Protein AF-A0A4C1Y6K8-F1 (afdb_monomer_lite)

Organism: Eumeta variegata (NCBI:txid151549)

InterPro domains:
  IPR005204 Hemocyanin, N-terminal [PF03722] (25-138)
  IPR013788 Hemocyanin/hexamerin [PTHR11511] (4-138)
  IPR036697 Hemocyanin, N-terminal domain superfamily [G3DSA:1.20.1370.10] (1-138)
  IPR036697 Hemocyanin, N-terminal domain superfamily [SSF48050] (37-138)

Secondary structure (DSSP, 8-state):
--HHHHHHGGGSSTTS-TTS-BTTTTEEE---GGG--GGGTTTHHHHHHHHHHT-SEEE--PPPSSPPP-TTGGGS-TTS---TTSHHHHHHHHHHHHHHHHSPTT-HHHHHHHHHHHHHHS-HHHHHHHHHHHHHH-

Structure (mmCIF, N/CA/C/O backbone):
data_AF-A0A4C1Y6K8-F1
#
_entry.id   AF-A0A4C1Y6K8-F1
#
loop_
_atom_site.group_PDB
_atom_site.id
_atom_site.type_symbol
_atom_site.label_atom_id
_atom_site.label_alt_id
_atom_site.label_comp_id
_atom_site.label_asym_id
_atom_site.label_entity_id
_atom_site.label_seq_id
_atom_site.pdbx_PDB_ins_code
_atom_site.Cartn_x
_atom_site.Cartn_y
_atom_site.Cartn_z
_atom_site.occupancy
_atom_site.B_iso_or_equiv
_atom_site.auth_seq_id
_atom_site.auth_comp_id
_atom_site.auth_asym_id
_atom_site.auth_atom_id
_atom_site.pdbx_PDB_model_num
ATOM 1 N N . MET A 1 1 ? 9.640 -0.642 -17.645 1.00 81.50 1 MET A N 1
ATOM 2 C CA . MET A 1 1 ? 8.204 -0.489 -17.315 1.00 81.50 1 MET A CA 1
ATOM 3 C C . MET A 1 1 ? 7.984 0.931 -16.812 1.00 81.50 1 MET A C 1
ATOM 5 O O . MET A 1 1 ? 8.881 1.439 -16.153 1.00 81.50 1 MET A O 1
ATOM 9 N N . ASN A 1 2 ? 6.887 1.602 -17.180 1.00 92.19 2 ASN A N 1
ATOM 10 C CA . ASN A 1 2 ? 6.600 2.956 -16.681 1.00 92.19 2 ASN A CA 1
ATOM 11 C C . ASN A 1 2 ? 5.806 2.891 -15.360 1.00 92.19 2 ASN A C 1
ATOM 13 O O . ASN A 1 2 ? 5.228 1.854 -15.043 1.00 92.19 2 ASN A O 1
ATOM 17 N N . VAL A 1 3 ? 5.740 4.003 -14.622 1.00 94.81 3 VAL A N 1
ATOM 18 C CA . VAL A 1 3 ? 5.074 4.056 -13.307 1.00 94.81 3 VAL A CA 1
ATOM 19 C C . VAL A 1 3 ? 3.586 3.703 -13.383 1.00 94.81 3 VAL A C 1
ATOM 21 O O . VAL A 1 3 ? 3.072 3.016 -12.506 1.00 94.81 3 VAL A O 1
ATOM 24 N N . LYS A 1 4 ? 2.887 4.107 -14.451 1.00 95.00 4 LYS A N 1
ATOM 25 C CA . LYS A 1 4 ? 1.458 3.800 -14.633 1.00 95.00 4 LYS A CA 1
ATOM 26 C C . LYS A 1 4 ? 1.205 2.299 -14.788 1.00 95.00 4 LYS A C 1
ATOM 28 O O . LYS A 1 4 ? 0.217 1.798 -14.266 1.00 95.00 4 LYS A O 1
ATOM 33 N N . GLU A 1 5 ? 2.092 1.577 -15.467 1.00 95.94 5 GLU A N 1
ATOM 34 C CA . GLU A 1 5 ? 2.029 0.114 -15.543 1.00 95.94 5 GLU A CA 1
ATOM 35 C C . GLU A 1 5 ? 2.377 -0.529 -14.194 1.00 95.94 5 GLU A C 1
ATOM 37 O O . GLU A 1 5 ? 1.676 -1.442 -13.761 1.00 95.94 5 GLU A O 1
ATOM 42 N N . SER A 1 6 ? 3.377 -0.004 -13.475 1.00 97.62 6 SER A N 1
ATOM 43 C CA . SER A 1 6 ? 3.716 -0.466 -12.120 1.00 97.62 6 SER A CA 1
ATOM 44 C C . SER A 1 6 ? 2.536 -0.334 -11.150 1.00 97.62 6 SER A C 1
ATOM 46 O O . SER A 1 6 ? 2.282 -1.233 -10.354 1.00 97.62 6 SER A O 1
ATOM 48 N N . LEU A 1 7 ? 1.766 0.752 -11.252 1.00 97.94 7 LEU A N 1
ATOM 49 C CA . LEU A 1 7 ? 0.556 0.974 -10.461 1.00 97.94 7 LEU A CA 1
ATOM 50 C C . LEU A 1 7 ? -0.507 -0.115 -10.705 1.00 97.94 7 LEU A C 1
ATOM 52 O O . LEU A 1 7 ? -1.147 -0.574 -9.758 1.00 97.94 7 LEU A O 1
ATOM 56 N N . LYS A 1 8 ? -0.676 -0.602 -11.940 1.00 97.69 8 LYS A N 1
ATOM 57 C CA . LYS A 1 8 ? -1.639 -1.683 -12.231 1.00 97.69 8 LYS A CA 1
ATOM 58 C C . LYS A 1 8 ? -1.260 -2.996 -11.547 1.00 97.69 8 LYS A C 1
ATOM 60 O O . LYS A 1 8 ? -2.138 -3.710 -11.069 1.00 97.69 8 LYS A O 1
ATOM 65 N N . LEU A 1 9 ? 0.037 -3.290 -11.438 1.00 98.19 9 LEU A N 1
ATOM 66 C CA . LEU A 1 9 ? 0.535 -4.497 -10.766 1.00 98.19 9 LEU A CA 1
ATOM 67 C C . LEU A 1 9 ? 0.204 -4.531 -9.268 1.00 98.19 9 LEU A C 1
ATOM 69 O O . LEU A 1 9 ? 0.256 -5.596 -8.650 1.00 98.19 9 LEU A O 1
ATOM 73 N N . LEU A 1 10 ? -0.168 -3.395 -8.666 1.00 98.38 10 LEU A N 1
ATOM 74 C CA . LEU A 1 10 ? -0.572 -3.365 -7.264 1.00 98.38 10 LEU A CA 1
ATOM 75 C C . LEU A 1 10 ? -1.919 -4.056 -6.994 1.00 98.38 10 LEU A C 1
ATOM 77 O O . LEU A 1 10 ? -2.159 -4.433 -5.850 1.00 98.38 10 LEU A O 1
ATOM 81 N N . PHE A 1 11 ? -2.739 -4.290 -8.024 1.00 98.31 11 PHE A N 1
ATOM 82 C CA . PHE A 1 11 ? -3.962 -5.098 -7.928 1.00 98.31 11 PHE A CA 1
ATOM 83 C C . PHE A 1 11 ? -3.712 -6.604 -8.064 1.00 98.31 11 PHE A C 1
ATOM 85 O O . PHE A 1 11 ? -4.563 -7.405 -7.677 1.00 98.31 11 PHE A O 1
ATOM 92 N N . ASP A 1 12 ? -2.564 -7.001 -8.621 1.00 98.31 12 ASP A N 1
ATOM 93 C CA . ASP A 1 12 ? -2.252 -8.406 -8.856 1.00 98.31 12 ASP A CA 1
ATOM 94 C C . ASP A 1 12 ? -2.015 -9.139 -7.534 1.00 98.31 12 ASP A C 1
ATOM 96 O O . ASP A 1 12 ? -1.216 -8.695 -6.700 1.00 98.31 12 ASP A O 1
ATOM 100 N N . ARG A 1 13 ? -2.722 -10.262 -7.367 1.00 97.56 13 ARG A N 1
ATOM 101 C CA . ARG A 1 13 ? -2.658 -11.177 -6.214 1.00 97.56 13 ARG A CA 1
ATOM 102 C C . ARG A 1 13 ? -2.592 -10.429 -4.873 1.00 97.56 13 ARG A C 1
ATOM 104 O O . ARG A 1 13 ? -1.527 -10.358 -4.256 1.00 97.56 13 ARG A O 1
ATOM 111 N N . PRO A 1 14 ? -3.717 -9.855 -4.409 1.00 97.00 14 PRO A N 1
ATOM 112 C CA . PRO A 1 14 ? -3.736 -8.913 -3.287 1.00 97.00 14 PRO A CA 1
ATOM 113 C C . PRO A 1 14 ? -3.107 -9.450 -1.997 1.00 97.00 14 PRO A C 1
ATOM 115 O O . PRO A 1 14 ? -2.430 -8.703 -1.296 1.00 97.00 14 PRO A O 1
ATOM 118 N N . SER A 1 15 ? -3.288 -10.743 -1.719 1.00 95.00 15 SER A N 1
ATOM 119 C CA . SER A 1 15 ? -2.770 -11.400 -0.513 1.00 95.00 15 SER A CA 1
ATOM 120 C C . SER A 1 15 ? -1.335 -11.919 -0.651 1.00 95.00 15 SER A C 1
ATOM 122 O O . SER A 1 15 ? -0.755 -12.344 0.344 1.00 95.00 15 SER A O 1
ATOM 124 N N . GLU A 1 16 ? -0.742 -11.904 -1.850 1.00 96.50 16 GLU A N 1
ATOM 125 C CA . GLU A 1 16 ? 0.677 -12.234 -2.000 1.00 96.50 16 GLU A CA 1
ATOM 126 C C . GLU A 1 16 ? 1.559 -11.035 -1.607 1.00 96.50 16 GLU A C 1
ATOM 128 O O . GLU A 1 16 ? 1.289 -9.902 -2.037 1.00 96.50 16 GLU A O 1
ATOM 133 N N . PRO A 1 17 ? 2.655 -11.259 -0.854 1.00 96.00 17 PRO A N 1
ATOM 134 C CA . PRO A 1 17 ? 3.571 -10.196 -0.466 1.00 96.00 17 PRO A CA 1
ATOM 135 C C . PRO A 1 17 ? 4.270 -9.594 -1.690 1.00 96.00 17 PRO A C 1
ATOM 137 O O . PRO A 1 17 ? 4.495 -10.255 -2.705 1.00 96.00 17 PRO A O 1
ATOM 140 N N . LEU A 1 18 ? 4.683 -8.331 -1.586 1.00 97.06 18 LEU A N 1
ATOM 141 C CA . LEU A 1 18 ? 5.422 -7.629 -2.649 1.00 97.06 18 LEU A CA 1
ATOM 142 C C . LEU A 1 18 ? 6.877 -8.103 -2.809 1.00 97.06 18 LEU A C 1
ATOM 144 O O . LEU A 1 18 ? 7.566 -7.665 -3.724 1.00 97.06 18 LE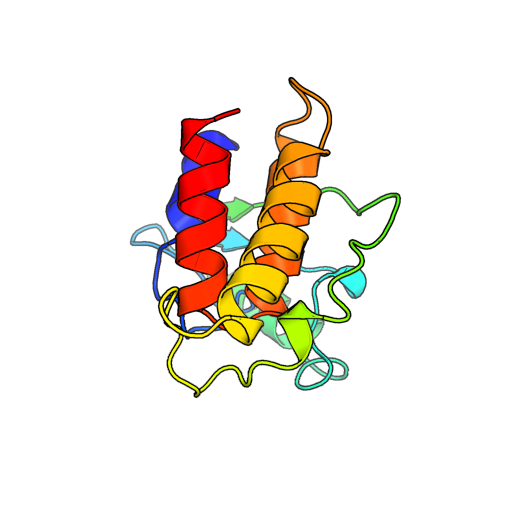U A O 1
ATOM 148 N N . ILE A 1 19 ? 7.324 -9.026 -1.953 1.00 96.56 19 ILE A N 1
ATOM 149 C CA . ILE A 1 19 ? 8.623 -9.703 -2.059 1.00 96.56 19 ILE A CA 1
ATOM 150 C C . ILE A 1 19 ? 8.686 -10.573 -3.320 1.00 96.56 19 ILE A C 1
ATOM 152 O O . ILE A 1 19 ? 9.772 -10.751 -3.866 1.00 96.56 19 ILE A O 1
ATOM 156 N N . THR A 1 20 ? 7.547 -11.097 -3.792 1.00 95.75 20 THR A N 1
ATOM 157 C CA . THR A 1 20 ? 7.466 -11.941 -4.992 1.00 95.75 20 THR A CA 1
ATOM 158 C C . THR A 1 20 ? 7.111 -11.131 -6.248 1.00 95.75 20 THR A C 1
ATOM 160 O O . THR A 1 20 ? 6.432 -10.099 -6.143 1.00 95.75 20 THR A O 1
ATOM 163 N N . PRO A 1 21 ? 7.500 -11.598 -7.453 1.00 96.94 21 PRO A N 1
ATOM 164 C CA . PRO A 1 21 ? 7.136 -10.943 -8.709 1.00 96.94 21 PRO A CA 1
ATOM 165 C C . PRO A 1 21 ? 5.616 -10.866 -8.924 1.00 96.94 21 PRO A C 1
ATOM 167 O O . PRO A 1 21 ? 4.865 -11.693 -8.406 1.00 96.94 21 PRO A O 1
ATOM 170 N N . LYS A 1 22 ? 5.168 -9.880 -9.705 1.00 97.12 22 LYS A N 1
ATOM 171 C CA . LYS A 1 22 ? 3.761 -9.599 -10.022 1.00 97.12 22 LYS A CA 1
ATOM 172 C C . LYS A 1 22 ? 3.510 -9.565 -11.526 1.00 97.12 22 LYS A C 1
ATOM 174 O O . LYS A 1 22 ? 4.388 -9.198 -12.313 1.00 97.12 22 LYS A O 1
ATOM 179 N N . GLY A 1 23 ? 2.283 -9.915 -11.897 1.00 95.38 23 GLY A N 1
ATOM 180 C CA . GLY A 1 23 ? 1.794 -9.976 -13.269 1.00 95.38 23 GLY A CA 1
ATOM 181 C C . GLY A 1 23 ? 2.496 -11.024 -14.135 1.00 95.38 23 GLY A C 1
ATOM 182 O O . GLY A 1 23 ? 3.461 -11.679 -13.734 1.00 95.38 23 GLY A O 1
ATOM 183 N N . ASP A 1 24 ? 2.029 -11.146 -15.375 1.00 93.00 24 ASP A N 1
ATOM 184 C CA . ASP A 1 24 ? 2.519 -12.161 -16.318 1.00 93.00 24 ASP A CA 1
ATOM 185 C C . ASP A 1 24 ? 3.982 -11.941 -16.727 1.00 93.00 24 ASP A C 1
ATOM 187 O O . ASP A 1 24 ? 4.703 -12.885 -17.042 1.00 93.00 24 ASP A O 1
ATOM 191 N N . GLN A 1 25 ? 4.450 -10.690 -16.670 1.00 93.06 25 GLN A N 1
ATOM 192 C CA . GLN A 1 25 ? 5.832 -10.320 -16.983 1.00 93.06 25 GLN A CA 1
ATOM 193 C C . GLN A 1 25 ? 6.799 -10.548 -15.815 1.00 93.06 25 GLN A C 1
ATOM 195 O O . GLN A 1 25 ? 7.946 -10.120 -15.903 1.00 93.06 25 GLN A O 1
ATOM 200 N N . ARG A 1 26 ? 6.361 -11.177 -14.712 1.00 94.44 26 ARG A N 1
ATOM 201 C CA . ARG A 1 26 ? 7.200 -11.434 -13.528 1.00 94.44 26 ARG A CA 1
ATOM 202 C C . ARG A 1 26 ? 7.960 -10.174 -13.090 1.00 94.44 26 ARG A C 1
ATOM 204 O O . ARG A 1 26 ? 9.178 -10.207 -12.903 1.00 94.44 26 ARG A O 1
ATOM 211 N N . ALA A 1 27 ? 7.245 -9.059 -12.971 1.00 97.19 27 ALA A N 1
ATOM 212 C CA . ALA A 1 27 ? 7.830 -7.782 -12.592 1.00 97.19 27 ALA A CA 1
ATOM 213 C C . ALA A 1 27 ? 8.006 -7.713 -11.069 1.00 97.19 27 ALA A C 1
ATOM 215 O O . ALA A 1 27 ? 7.061 -7.948 -10.320 1.00 97.19 27 ALA A O 1
ATOM 216 N N . LEU A 1 28 ? 9.210 -7.402 -10.599 1.00 97.69 28 LEU A N 1
ATOM 217 C CA . LEU A 1 28 ? 9.542 -7.348 -9.179 1.00 97.69 28 LEU A CA 1
ATOM 218 C C . LEU A 1 28 ? 9.675 -5.901 -8.704 1.00 97.69 28 LEU A C 1
ATOM 220 O O . LEU A 1 28 ? 10.435 -5.135 -9.287 1.00 97.69 28 LEU A O 1
ATOM 224 N N . PHE A 1 29 ? 9.017 -5.547 -7.602 1.00 98.00 29 PHE A N 1
ATOM 225 C CA . PHE A 1 29 ? 9.318 -4.313 -6.877 1.00 98.00 29 PHE A CA 1
ATOM 226 C C . PHE A 1 29 ? 10.593 -4.500 -6.053 1.00 98.00 29 PHE A C 1
ATOM 228 O O . PHE A 1 29 ? 10.662 -5.409 -5.226 1.00 98.00 29 PHE A O 1
ATOM 235 N N . HIS A 1 30 ? 11.600 -3.660 -6.288 1.00 96.81 30 HIS A N 1
ATOM 236 C CA . HIS A 1 30 ? 12.853 -3.712 -5.541 1.00 96.81 30 HIS A CA 1
ATOM 237 C C . HIS A 1 30 ? 12.656 -3.074 -4.166 1.00 96.81 30 HIS A C 1
ATOM 239 O O . HIS A 1 30 ? 12.572 -1.850 -4.049 1.00 96.81 30 HIS A O 1
ATOM 245 N N . LEU A 1 31 ? 12.524 -3.913 -3.140 1.00 96.56 31 LEU A N 1
ATOM 246 C CA . LEU A 1 31 ? 12.207 -3.475 -1.786 1.00 96.56 31 LEU A CA 1
ATOM 247 C C . LEU A 1 31 ? 13.481 -3.075 -1.038 1.00 96.56 31 LEU A C 1
ATOM 249 O O . LEU A 1 31 ? 14.477 -3.793 -1.053 1.00 96.56 31 LEU A O 1
ATOM 253 N N . THR A 1 32 ? 13.414 -1.948 -0.335 1.00 94.75 32 THR A N 1
ATOM 254 C CA . THR A 1 32 ? 14.371 -1.570 0.713 1.00 94.75 32 THR A CA 1
ATOM 255 C C . THR A 1 32 ? 13.773 -1.868 2.090 1.00 94.75 32 THR A C 1
ATOM 257 O O . THR A 1 32 ? 12.596 -2.219 2.197 1.00 94.75 32 THR A O 1
ATOM 260 N N . GLU A 1 33 ? 14.562 -1.705 3.156 1.00 93.81 33 GLU A N 1
ATOM 261 C CA . GLU A 1 33 ? 14.127 -1.979 4.536 1.00 93.81 33 GLU A CA 1
ATOM 262 C C . GLU A 1 33 ? 12.832 -1.243 4.913 1.00 93.81 33 GLU A C 1
ATOM 264 O O . GLU A 1 33 ? 11.982 -1.800 5.601 1.00 93.81 33 GLU A O 1
ATOM 269 N N . GLN A 1 34 ? 12.628 -0.028 4.390 1.00 94.88 34 GLN A N 1
ATOM 270 C CA . GLN A 1 34 ? 11.436 0.784 4.650 1.00 94.88 34 GLN A CA 1
ATOM 271 C C . GLN A 1 34 ? 10.132 0.136 4.148 1.00 94.88 34 GLN A C 1
ATOM 273 O O . GLN A 1 34 ? 9.057 0.439 4.663 1.00 94.88 34 GLN A O 1
ATOM 278 N N . PHE A 1 35 ? 10.208 -0.743 3.146 1.00 96.75 35 PHE A N 1
ATOM 279 C CA . PHE A 1 35 ? 9.045 -1.396 2.537 1.00 96.75 35 PHE A CA 1
ATOM 280 C C . PHE A 1 35 ? 8.803 -2.814 3.064 1.00 96.75 35 PHE A C 1
ATOM 282 O O . PHE A 1 35 ? 7.857 -3.473 2.625 1.00 96.75 35 PHE A O 1
ATOM 289 N N . LEU A 1 36 ? 9.637 -3.296 3.987 1.00 95.12 36 LEU A N 1
ATOM 290 C CA . LEU A 1 36 ? 9.442 -4.592 4.621 1.00 95.12 36 LEU A CA 1
ATOM 291 C C . LEU A 1 36 ? 8.439 -4.499 5.768 1.00 95.12 36 LEU A C 1
ATOM 293 O O . LEU A 1 36 ? 8.351 -3.505 6.487 1.00 95.12 36 LEU A O 1
ATOM 297 N N . THR A 1 37 ? 7.681 -5.574 5.945 1.00 93.19 37 THR A N 1
ATOM 298 C CA . THR A 1 37 ? 6.864 -5.774 7.143 1.00 93.19 37 THR A CA 1
ATOM 299 C C . THR A 1 37 ? 7.686 -6.470 8.217 1.00 93.19 37 THR A C 1
ATOM 301 O O . THR A 1 37 ? 8.677 -7.131 7.910 1.00 93.19 37 THR A O 1
ATOM 304 N N . GLU A 1 38 ? 7.223 -6.409 9.463 1.00 90.38 38 GLU A N 1
ATOM 305 C CA . GLU A 1 38 ? 7.885 -7.048 10.608 1.00 90.38 38 GLU A CA 1
ATOM 306 C C . GLU A 1 38 ? 8.157 -8.548 10.386 1.00 90.38 38 GLU A C 1
ATOM 308 O O . GLU A 1 38 ? 9.257 -9.020 10.654 1.00 90.38 38 GLU A O 1
ATOM 313 N N . GLU A 1 39 ? 7.207 -9.268 9.776 1.00 91.81 39 GLU A N 1
ATOM 314 C CA . GLU A 1 39 ? 7.343 -10.686 9.395 1.00 91.81 39 GLU A CA 1
ATOM 315 C C . GLU A 1 39 ? 8.596 -10.980 8.547 1.00 91.81 39 GLU A C 1
ATOM 317 O O . GLU A 1 39 ? 9.203 -12.040 8.677 1.00 91.81 39 GLU A O 1
ATOM 322 N N . TYR A 1 40 ? 9.007 -10.029 7.705 1.00 94.56 40 TYR A N 1
ATOM 323 C CA . TYR A 1 40 ? 10.121 -10.177 6.771 1.00 94.56 40 TYR A CA 1
ATOM 324 C C . TYR A 1 40 ? 11.325 -9.308 7.149 1.00 94.56 40 TYR A C 1
ATOM 326 O O . TYR A 1 40 ? 12.226 -9.140 6.332 1.00 94.56 40 TYR A O 1
ATOM 334 N N . ALA A 1 41 ? 11.383 -8.763 8.368 1.00 92.62 41 ALA A N 1
ATOM 335 C CA . ALA A 1 41 ? 12.449 -7.842 8.769 1.00 92.62 41 ALA A CA 1
ATOM 336 C C . ALA A 1 41 ? 13.859 -8.455 8.640 1.00 92.62 41 ALA A C 1
ATOM 338 O O . ALA A 1 41 ? 14.797 -7.769 8.248 1.00 92.62 41 ALA A O 1
ATOM 339 N N . ASN A 1 42 ? 14.003 -9.757 8.912 1.00 94.69 42 ASN A N 1
ATOM 340 C CA . ASN A 1 42 ? 15.310 -10.426 8.943 1.00 94.69 42 ASN A CA 1
ATOM 341 C C . ASN A 1 42 ? 15.762 -10.999 7.591 1.00 94.69 42 ASN A C 1
ATOM 343 O O . ASN A 1 42 ? 16.956 -11.163 7.369 1.00 94.69 42 ASN A O 1
ATOM 347 N N . ASN A 1 43 ? 14.828 -11.359 6.707 1.00 95.62 43 ASN A N 1
ATOM 348 C CA . ASN A 1 43 ? 15.123 -12.098 5.471 1.00 95.62 43 ASN A CA 1
ATOM 349 C C . ASN A 1 43 ? 14.454 -11.509 4.217 1.00 95.62 43 ASN A C 1
ATOM 351 O O . ASN A 1 43 ? 14.670 -12.008 3.115 1.00 95.62 43 ASN A O 1
ATOM 355 N N . GLY A 1 44 ? 13.654 -10.449 4.350 1.00 95.31 44 GLY A N 1
ATOM 356 C CA . GLY A 1 44 ? 12.854 -9.887 3.264 1.00 95.31 44 GLY A CA 1
ATOM 357 C C . GLY A 1 44 ? 13.688 -9.346 2.109 1.00 95.31 44 GLY A C 1
ATOM 358 O O . GLY A 1 44 ? 13.353 -9.602 0.953 1.00 95.31 44 GLY A O 1
ATOM 359 N N . ILE A 1 45 ? 14.803 -8.666 2.406 1.00 96.56 45 ILE A N 1
ATOM 360 C CA . ILE A 1 45 ? 15.739 -8.175 1.381 1.00 96.56 45 ILE A CA 1
ATOM 361 C C . ILE A 1 45 ? 16.398 -9.342 0.644 1.00 96.56 45 ILE A C 1
ATOM 363 O O . ILE A 1 45 ? 16.445 -9.347 -0.584 1.00 96.56 45 ILE A O 1
ATOM 367 N N . GLU A 1 46 ? 16.876 -10.356 1.371 1.00 96.44 46 GLU A N 1
ATOM 368 C CA . GLU A 1 46 ? 17.509 -11.534 0.769 1.00 96.44 46 GLU A CA 1
ATOM 369 C C . GLU A 1 46 ? 16.534 -12.277 -0.155 1.00 96.44 46 GLU A C 1
ATOM 371 O O . GLU A 1 46 ? 16.873 -12.593 -1.298 1.00 96.44 46 GLU A O 1
ATOM 376 N N . LEU A 1 47 ? 15.295 -12.490 0.302 1.00 96.00 47 LEU A N 1
ATOM 377 C CA . LEU A 1 47 ? 14.240 -13.111 -0.495 1.00 96.00 47 LEU A CA 1
ATOM 378 C C . LEU A 1 47 ? 13.898 -12.275 -1.733 1.00 96.00 47 LEU A C 1
ATOM 380 O O . LEU A 1 47 ? 13.825 -12.827 -2.831 1.00 96.00 47 LEU A O 1
ATOM 384 N N . ASN A 1 48 ? 13.727 -10.957 -1.589 1.00 97.12 48 ASN A N 1
ATOM 385 C CA . ASN A 1 48 ? 13.418 -10.068 -2.711 1.00 97.12 48 ASN A CA 1
ATOM 386 C C . ASN A 1 48 ? 14.546 -10.074 -3.755 1.00 97.12 48 ASN A C 1
ATOM 388 O O . ASN A 1 48 ? 14.271 -10.218 -4.945 1.00 97.12 48 ASN A O 1
ATOM 392 N N . ASN A 1 49 ? 15.810 -10.036 -3.323 1.00 95.44 49 ASN A N 1
ATOM 393 C CA . ASN A 1 49 ? 16.971 -10.143 -4.211 1.00 95.44 49 ASN A CA 1
ATOM 394 C C . ASN A 1 49 ? 17.014 -11.490 -4.942 1.00 95.44 49 ASN A C 1
ATOM 396 O O . ASN A 1 49 ? 17.268 -11.534 -6.146 1.00 95.44 49 ASN A O 1
ATOM 400 N N . ARG A 1 50 ? 16.710 -12.591 -4.243 1.00 94.81 50 ARG A N 1
ATOM 401 C CA . ARG A 1 50 ? 16.635 -13.922 -4.856 1.00 94.81 50 ARG A CA 1
ATOM 402 C C . ARG A 1 50 ? 15.575 -13.978 -5.956 1.00 94.81 50 ARG A C 1
ATOM 404 O O . ARG A 1 50 ? 15.872 -14.468 -7.039 1.00 94.81 50 ARG A O 1
ATOM 411 N N . PHE A 1 51 ? 14.376 -13.448 -5.710 1.00 93.19 51 PHE A N 1
ATOM 412 C CA . PHE A 1 51 ? 13.339 -13.351 -6.743 1.00 93.19 51 PHE A CA 1
ATOM 413 C C . PHE A 1 51 ? 13.705 -12.373 -7.867 1.00 93.19 51 PHE A C 1
ATOM 415 O O . PHE A 1 51 ? 13.242 -12.549 -8.993 1.00 93.19 51 PHE A O 1
ATOM 422 N N . GLY A 1 52 ? 14.536 -11.368 -7.582 1.00 89.62 52 GLY A N 1
ATOM 423 C CA . GLY A 1 52 ? 14.986 -10.362 -8.546 1.00 89.62 52 GLY A CA 1
ATOM 424 C C . GLY A 1 52 ? 15.937 -10.908 -9.595 1.00 89.62 52 GLY A C 1
ATOM 425 O O . GLY A 1 52 ? 15.835 -10.520 -10.755 1.00 89.62 52 GLY A O 1
ATOM 426 N N . ASN A 1 53 ? 16.789 -11.863 -9.221 1.00 89.75 53 ASN A N 1
ATOM 427 C CA . ASN A 1 53 ? 17.693 -12.535 -10.158 1.00 89.75 53 ASN A CA 1
ATOM 428 C C . ASN A 1 53 ? 16.940 -13.289 -11.270 1.00 89.75 53 ASN A C 1
ATOM 430 O O . ASN A 1 53 ? 17.448 -13.401 -12.382 1.00 89.75 53 ASN A O 1
ATOM 434 N N . ASP A 1 54 ? 15.718 -13.750 -10.980 1.00 88.94 54 ASP A N 1
ATOM 435 C CA . ASP A 1 54 ? 14.853 -14.476 -11.917 1.00 88.94 54 ASP A CA 1
ATOM 436 C C . ASP A 1 54 ? 13.687 -13.615 -12.453 1.00 88.94 54 ASP A C 1
ATOM 438 O O . ASP A 1 54 ? 12.761 -14.137 -13.092 1.00 88.94 54 ASP A O 1
ATOM 442 N N . ALA A 1 55 ? 13.659 -12.314 -12.145 1.00 91.12 55 ALA A N 1
ATOM 443 C CA . ALA A 1 55 ? 12.606 -11.402 -12.582 1.00 91.12 55 ALA A CA 1
ATOM 444 C C . ALA A 1 55 ? 12.898 -10.876 -13.992 1.00 91.12 55 ALA A C 1
ATOM 446 O O . ALA A 1 55 ? 14.029 -10.526 -14.320 1.00 91.12 55 ALA A O 1
ATOM 447 N N . SER A 1 56 ? 11.870 -10.772 -14.838 1.00 93.12 56 SER A N 1
ATOM 448 C CA . SER A 1 56 ? 12.056 -10.220 -16.190 1.00 93.12 56 SER A CA 1
ATOM 449 C C . SER A 1 56 ? 12.138 -8.692 -16.184 1.00 93.12 56 SER A C 1
ATOM 451 O O . SER A 1 56 ? 12.712 -8.097 -17.093 1.00 93.12 56 SER A O 1
ATOM 453 N N . VAL A 1 57 ? 11.562 -8.050 -15.164 1.00 94.69 57 VAL A N 1
ATOM 454 C CA . VAL A 1 57 ? 11.581 -6.597 -14.974 1.00 94.69 57 VAL A CA 1
ATOM 455 C C . VAL A 1 57 ? 11.752 -6.299 -13.490 1.00 94.69 57 VAL A C 1
ATOM 457 O O . VAL A 1 57 ? 11.049 -6.875 -12.665 1.00 94.69 57 VAL A O 1
ATOM 460 N N . VAL A 1 58 ? 12.632 -5.357 -13.154 1.00 96.12 58 VAL A N 1
ATOM 461 C CA . VAL A 1 58 ? 12.778 -4.827 -11.793 1.00 96.12 58 VAL A CA 1
ATOM 462 C C . VAL A 1 58 ? 12.278 -3.383 -11.767 1.00 96.12 58 VAL A C 1
ATOM 464 O O . VAL A 1 58 ? 12.658 -2.567 -12.608 1.00 96.12 58 VAL A O 1
ATOM 467 N N . ILE A 1 59 ? 11.391 -3.080 -10.824 1.00 97.50 59 ILE A N 1
ATOM 468 C CA . ILE A 1 59 ? 10.763 -1.778 -10.613 1.00 97.50 59 ILE A CA 1
ATOM 469 C C . ILE A 1 59 ? 11.456 -1.130 -9.409 1.00 97.50 59 ILE A C 1
ATOM 471 O O . ILE A 1 59 ? 11.241 -1.582 -8.280 1.00 97.50 59 ILE A O 1
ATOM 475 N N . PRO A 1 60 ? 12.298 -0.103 -9.617 1.00 96.19 60 PRO A N 1
ATOM 476 C CA . PRO A 1 60 ? 12.912 0.619 -8.513 1.00 96.19 60 PRO A CA 1
ATOM 477 C C . PRO A 1 60 ? 11.856 1.422 -7.749 1.00 96.19 60 PRO A C 1
ATOM 479 O O . PRO A 1 60 ? 10.896 1.922 -8.336 1.00 96.19 60 PRO A O 1
ATOM 482 N N . LEU A 1 61 ? 12.057 1.565 -6.441 1.00 97.00 61 LEU A N 1
ATOM 483 C CA . LEU A 1 61 ? 11.211 2.377 -5.573 1.00 97.00 61 LEU A CA 1
ATOM 484 C C . LEU A 1 61 ? 11.986 3.587 -5.071 1.00 97.00 61 LEU A C 1
ATOM 486 O O . LEU A 1 61 ? 13.137 3.477 -4.647 1.00 97.00 61 LEU A O 1
ATOM 490 N N . LYS A 1 62 ? 11.334 4.749 -5.089 1.00 96.56 62 LYS A N 1
ATOM 491 C CA . LYS A 1 62 ? 11.863 5.950 -4.447 1.00 96.56 62 LYS A CA 1
ATOM 492 C C . LYS A 1 62 ? 11.716 5.805 -2.934 1.00 96.56 62 LYS A C 1
ATOM 494 O O . LYS A 1 62 ? 10.648 5.427 -2.459 1.00 96.56 62 LYS A O 1
ATOM 499 N N . ASN A 1 63 ? 12.762 6.111 -2.174 1.00 95.44 63 ASN A N 1
ATOM 500 C CA . ASN A 1 63 ? 12.676 6.085 -0.716 1.00 95.44 63 ASN A CA 1
ATOM 501 C C . ASN A 1 63 ? 11.700 7.164 -0.224 1.00 95.44 63 ASN A C 1
ATOM 503 O O . ASN A 1 63 ? 11.753 8.303 -0.694 1.00 95.44 63 ASN A O 1
ATOM 507 N N . LEU A 1 64 ? 10.830 6.825 0.725 1.00 94.19 64 LEU A N 1
ATOM 508 C CA . LEU A 1 64 ? 9.856 7.769 1.265 1.00 94.19 64 LEU A CA 1
ATOM 509 C C . LEU A 1 64 ? 10.569 8.761 2.185 1.00 94.19 64 LEU A C 1
ATOM 511 O O . LEU A 1 64 ? 11.190 8.362 3.173 1.00 94.19 64 LEU A O 1
ATOM 515 N N . SER A 1 65 ? 10.449 10.056 1.881 1.00 91.00 65 SER A N 1
ATOM 516 C CA . SER A 1 65 ? 10.956 11.133 2.744 1.00 91.00 65 SER A CA 1
ATOM 517 C C . SER A 1 65 ? 10.258 11.161 4.103 1.00 91.00 65 SER A C 1
ATOM 519 O O . SER A 1 65 ? 10.879 11.498 5.107 1.00 91.00 65 SER A O 1
ATOM 521 N N . GLN A 1 66 ? 8.982 10.778 4.134 1.00 90.06 66 GLN A N 1
ATOM 522 C CA . GLN A 1 66 ? 8.191 10.608 5.344 1.00 90.06 66 GLN A CA 1
ATOM 523 C C . GLN A 1 66 ? 7.398 9.309 5.226 1.00 90.06 66 GLN A C 1
ATOM 525 O O . GLN A 1 66 ? 6.718 9.081 4.227 1.00 90.06 66 GLN A O 1
ATOM 530 N N . VAL A 1 67 ? 7.497 8.457 6.245 1.00 93.50 67 VAL A N 1
ATOM 531 C CA . VAL A 1 67 ? 6.726 7.214 6.306 1.00 93.50 67 VAL A CA 1
ATOM 532 C C . VAL A 1 67 ? 5.251 7.557 6.554 1.00 93.50 67 VAL A C 1
ATOM 534 O O . VAL A 1 67 ? 4.973 8.289 7.506 1.00 93.50 67 VAL A O 1
ATOM 537 N N . PRO A 1 68 ? 4.313 7.053 5.731 1.00 94.69 68 PRO A N 1
ATOM 538 C CA . PRO A 1 68 ? 2.890 7.269 5.938 1.00 94.69 68 PRO A CA 1
ATOM 539 C C . PRO A 1 68 ? 2.417 6.773 7.302 1.00 94.69 68 PRO A C 1
ATOM 541 O O . PRO A 1 68 ? 2.673 5.623 7.673 1.00 94.69 68 PRO A O 1
ATOM 544 N N . ASP A 1 69 ? 1.688 7.625 8.020 1.00 94.06 69 ASP A N 1
ATOM 545 C CA . ASP A 1 69 ? 0.999 7.221 9.240 1.00 94.06 69 ASP A CA 1
ATOM 546 C C . ASP A 1 69 ? -0.271 6.445 8.873 1.00 94.06 69 ASP A C 1
ATOM 548 O O . ASP A 1 69 ? -1.147 6.947 8.173 1.00 94.06 69 ASP A O 1
ATOM 552 N N . LEU A 1 70 ? -0.320 5.188 9.306 1.00 96.88 70 LEU A N 1
ATOM 553 C CA . LEU A 1 70 ? -1.404 4.239 9.050 1.00 96.88 70 LEU A CA 1
ATOM 554 C C . LEU A 1 70 ? -1.864 3.597 10.368 1.00 96.88 70 LEU A C 1
ATOM 556 O O . LEU A 1 70 ? -2.230 2.421 10.410 1.00 96.88 70 LEU A O 1
ATOM 560 N N . THR A 1 71 ? -1.743 4.328 11.477 1.00 96.50 71 THR A N 1
ATOM 561 C CA . THR A 1 71 ? -1.970 3.809 12.832 1.00 96.50 71 THR A CA 1
ATOM 562 C C . THR A 1 71 ? -3.380 3.247 13.012 1.00 96.50 71 THR A C 1
ATOM 564 O O . THR A 1 71 ? -3.562 2.243 13.705 1.00 96.50 71 THR A O 1
ATOM 567 N N . ILE A 1 72 ? -4.389 3.861 12.391 1.00 97.62 72 ILE A N 1
ATOM 568 C CA . ILE A 1 72 ? -5.784 3.442 12.527 1.00 97.62 72 ILE A CA 1
ATOM 569 C C . ILE A 1 72 ? -6.069 2.237 11.622 1.00 97.62 72 ILE A C 1
ATOM 571 O O . ILE A 1 72 ? -6.665 1.258 12.072 1.00 97.62 72 ILE A O 1
ATOM 575 N N . SER A 1 73 ? -5.640 2.297 10.365 1.00 98.12 73 SER A N 1
ATOM 576 C CA . SER A 1 73 ? -5.892 1.293 9.325 1.00 98.12 73 SER A CA 1
ATOM 577 C C . SER A 1 73 ? -5.097 -0.003 9.495 1.00 98.12 73 SER A C 1
ATOM 579 O O . SER A 1 73 ? -5.608 -1.069 9.153 1.00 98.12 73 SER A O 1
ATOM 581 N N . ARG A 1 74 ? -3.907 0.043 10.109 1.00 97.25 74 ARG A N 1
ATOM 582 C CA . ARG A 1 74 ? -3.111 -1.151 10.467 1.00 97.25 74 ARG A CA 1
ATOM 583 C C . ARG A 1 74 ? -3.765 -2.046 11.519 1.00 97.25 74 ARG A C 1
ATOM 585 O O . ARG A 1 74 ? -3.339 -3.182 11.694 1.00 97.25 74 ARG A O 1
ATOM 592 N N . GLN A 1 75 ? -4.780 -1.553 12.228 1.00 97.81 75 GLN A N 1
ATOM 593 C CA . GLN A 1 75 ? -5.487 -2.344 13.238 1.00 97.81 75 GLN A CA 1
ATOM 594 C C . GLN A 1 75 ? -6.398 -3.413 12.623 1.00 97.81 75 GLN A C 1
ATOM 596 O O . GLN A 1 75 ? -6.799 -4.328 13.337 1.00 97.81 75 GLN A O 1
ATOM 601 N N . LEU A 1 76 ? -6.741 -3.307 11.332 1.00 98.44 76 LEU A N 1
ATOM 602 C CA . LEU A 1 76 ? -7.496 -4.343 10.631 1.00 98.44 76 LEU A CA 1
ATOM 603 C C . LEU A 1 76 ? -6.546 -5.482 10.218 1.00 98.44 76 LEU A C 1
ATOM 605 O O . LEU A 1 76 ? -5.649 -5.238 9.404 1.00 98.44 76 LEU A O 1
ATOM 609 N N . PRO A 1 77 ? -6.732 -6.718 10.722 1.00 97.81 77 PRO A N 1
ATOM 610 C CA . PRO A 1 77 ? -5.888 -7.847 10.343 1.00 97.81 77 PRO A CA 1
ATOM 611 C C . PRO A 1 77 ? -5.895 -8.102 8.832 1.00 97.81 77 PRO A C 1
ATOM 613 O O . PRO A 1 77 ? -6.888 -7.851 8.143 1.00 97.81 77 PRO A O 1
ATOM 616 N N . LYS A 1 78 ? -4.787 -8.628 8.299 1.00 96.56 78 LYS A N 1
ATOM 617 C CA . LYS A 1 78 ? -4.641 -8.897 6.857 1.00 96.56 78 LYS A CA 1
ATOM 618 C C . LYS A 1 78 ? -5.575 -9.993 6.335 1.00 96.56 78 LYS A C 1
ATOM 620 O O . LYS A 1 78 ? -5.851 -10.027 5.142 1.00 96.56 78 LYS A O 1
ATOM 625 N N . ASP A 1 79 ? -6.036 -10.868 7.216 1.00 97.06 79 ASP A N 1
ATOM 626 C CA . ASP A 1 79 ? -6.927 -11.998 6.953 1.00 97.06 79 ASP A CA 1
ATOM 627 C C . ASP A 1 79 ? -8.400 -11.711 7.298 1.00 97.06 79 ASP A C 1
ATOM 629 O O . ASP A 1 79 ? -9.257 -12.561 7.065 1.00 97.06 79 ASP A O 1
ATOM 633 N N . ALA A 1 80 ? -8.712 -10.521 7.821 1.00 98.38 80 ALA A N 1
ATOM 634 C CA . ALA A 1 80 ? -10.078 -10.106 8.127 1.00 98.38 80 ALA A CA 1
ATOM 635 C C . ALA A 1 80 ? -10.832 -9.584 6.890 1.00 98.38 80 ALA A C 1
ATOM 637 O O . ALA A 1 80 ? -10.236 -9.077 5.937 1.00 98.38 80 ALA A O 1
ATOM 638 N N . ASP A 1 81 ? -12.163 -9.626 6.944 1.00 98.50 81 ASP A N 1
ATOM 639 C CA . ASP A 1 81 ? -13.017 -8.976 5.949 1.00 98.50 81 ASP A CA 1
ATOM 640 C C . ASP A 1 81 ? -13.133 -7.464 6.192 1.00 98.50 81 ASP A C 1
ATOM 642 O O . ASP A 1 81 ? -13.237 -6.984 7.324 1.00 98.50 81 ASP A O 1
ATOM 646 N N . PHE A 1 82 ? -13.179 -6.704 5.102 1.00 98.69 82 PHE A N 1
ATOM 647 C CA . PHE A 1 82 ? -13.402 -5.265 5.077 1.00 98.69 82 PHE A CA 1
ATOM 648 C C . PHE A 1 82 ? -14.808 -4.945 4.553 1.00 98.69 82 PHE A C 1
ATOM 650 O O . PHE A 1 82 ? -15.318 -5.563 3.622 1.00 98.69 82 PHE A O 1
ATOM 657 N N . SER A 1 83 ? -15.446 -3.929 5.137 1.00 98.56 83 SER A N 1
ATOM 658 C CA . SER A 1 83 ? -16.788 -3.492 4.740 1.00 98.56 83 SER A CA 1
ATOM 659 C C . SER A 1 83 ? -17.065 -2.066 5.184 1.00 98.56 83 SER A C 1
ATOM 661 O O . SER A 1 83 ? -16.965 -1.762 6.370 1.00 98.56 83 SER A O 1
ATOM 663 N N . LEU A 1 84 ? -17.489 -1.212 4.252 1.00 98.25 84 LEU A N 1
ATOM 664 C CA . LEU A 1 84 ? -17.840 0.189 4.512 1.00 98.25 84 LEU A CA 1
ATOM 665 C C . LEU A 1 84 ? -19.115 0.367 5.342 1.00 98.25 84 LEU A C 1
ATOM 667 O O . LEU A 1 84 ? -19.408 1.484 5.753 1.00 98.25 84 LEU A O 1
ATOM 671 N N . PHE A 1 85 ? -19.883 -0.693 5.594 1.00 98.44 85 PHE A N 1
ATOM 672 C CA . PHE A 1 85 ? -21.045 -0.613 6.483 1.0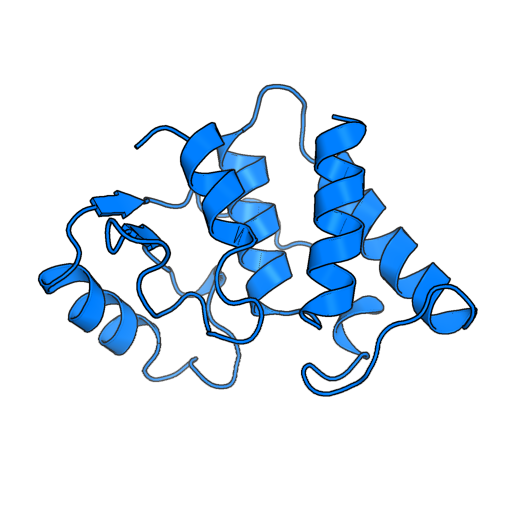0 98.44 85 PHE A CA 1
ATOM 673 C C . PHE A 1 85 ? -20.652 -0.542 7.963 1.00 98.44 85 PHE A C 1
ATOM 675 O O . PHE A 1 85 ? -21.480 -0.196 8.803 1.00 98.44 85 PHE A O 1
ATOM 682 N N . LEU A 1 86 ? -19.397 -0.856 8.291 1.00 98.44 86 LEU A N 1
ATOM 683 C CA . LEU A 1 86 ? -18.869 -0.772 9.645 1.00 98.44 86 LEU A CA 1
ATOM 684 C C . LEU A 1 86 ? -18.220 0.608 9.853 1.00 98.44 86 LEU A C 1
ATOM 686 O O . LEU A 1 86 ? -17.253 0.917 9.155 1.00 98.44 86 LEU A O 1
ATOM 690 N N . PRO A 1 87 ? -18.674 1.427 10.824 1.00 98.38 87 PRO A N 1
ATOM 691 C CA . PRO A 1 87 ? -18.127 2.773 11.040 1.00 98.38 87 PRO A CA 1
ATOM 692 C C . PRO A 1 87 ? -16.607 2.783 11.243 1.00 98.38 87 PRO A C 1
ATOM 694 O O . PRO A 1 87 ? -15.895 3.590 10.652 1.00 98.38 87 PRO A O 1
ATOM 697 N N . ARG A 1 88 ? -16.083 1.799 11.984 1.00 98.31 88 ARG A N 1
ATOM 698 C CA . ARG A 1 88 ? -14.641 1.642 12.205 1.00 98.31 88 ARG A CA 1
ATOM 699 C C . ARG A 1 88 ? -13.865 1.457 10.895 1.00 98.31 88 ARG A C 1
ATOM 701 O O . ARG A 1 88 ? -12.787 2.015 10.730 1.00 98.31 88 ARG A O 1
ATOM 708 N N . HIS A 1 89 ? -14.417 0.704 9.946 1.00 98.75 89 HIS A N 1
ATOM 709 C CA . HIS A 1 89 ? -13.800 0.489 8.637 1.00 98.75 89 HIS A CA 1
ATOM 710 C C . HIS A 1 89 ? -13.856 1.748 7.762 1.00 98.75 89 HIS A C 1
ATOM 712 O O . HIS A 1 89 ? -12.936 1.987 6.984 1.00 98.75 89 HIS A O 1
ATOM 718 N N . GLN A 1 90 ? -14.892 2.581 7.907 1.00 98.62 90 GLN A N 1
ATOM 719 C CA . GLN A 1 90 ? -14.966 3.877 7.224 1.00 98.62 90 GLN A CA 1
ATOM 720 C C . GLN A 1 90 ? -13.873 4.836 7.710 1.00 98.62 90 GLN A C 1
ATOM 722 O O . GLN A 1 90 ? -13.246 5.508 6.892 1.00 98.62 90 GLN A O 1
ATOM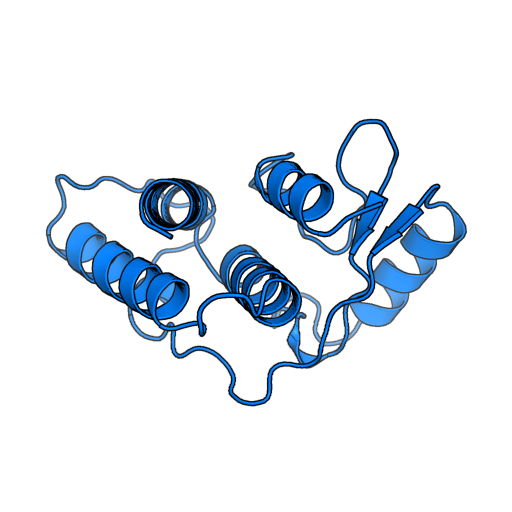 727 N N . GLU A 1 91 ? -13.605 4.873 9.018 1.00 98.50 91 GLU A N 1
ATOM 728 C CA . GLU A 1 91 ? -12.503 5.659 9.591 1.00 98.50 91 GLU A CA 1
ATOM 729 C C . GLU A 1 91 ? -11.149 5.195 9.043 1.00 98.50 91 GLU A C 1
ATOM 731 O O . GLU A 1 91 ? -10.349 6.013 8.590 1.00 98.50 91 GLU A O 1
ATOM 736 N N . MET A 1 92 ? -10.918 3.877 9.022 1.00 98.75 92 MET A N 1
ATOM 737 C CA . MET A 1 92 ? -9.706 3.281 8.452 1.00 98.75 92 MET A CA 1
ATOM 738 C C . MET A 1 92 ? -9.546 3.637 6.970 1.00 98.75 92 MET A C 1
ATOM 740 O O . MET A 1 92 ? -8.469 4.045 6.549 1.00 98.75 92 MET A O 1
ATOM 744 N N . ALA A 1 93 ? -10.615 3.525 6.177 1.00 98.75 93 ALA A N 1
ATOM 745 C CA . ALA A 1 93 ? -10.582 3.886 4.763 1.00 98.75 93 ALA A CA 1
ATOM 746 C C . ALA A 1 93 ? -10.308 5.381 4.556 1.00 98.75 93 ALA A C 1
ATOM 748 O O . ALA A 1 93 ? -9.534 5.749 3.676 1.00 98.75 93 ALA A O 1
ATOM 749 N N . SER A 1 94 ? -10.893 6.237 5.395 1.00 98.56 94 SER A N 1
ATOM 750 C CA . SER A 1 94 ? -10.681 7.686 5.342 1.00 98.56 94 SER A CA 1
ATOM 751 C C . SER A 1 94 ? -9.219 8.056 5.610 1.00 98.56 94 SER A C 1
ATOM 753 O O . SER A 1 94 ? -8.665 8.874 4.881 1.00 98.56 94 SER A O 1
ATOM 755 N N . GLU A 1 95 ? -8.571 7.429 6.600 1.00 98.62 95 GLU A N 1
ATOM 756 C CA . GLU A 1 95 ? -7.134 7.611 6.869 1.00 98.62 95 GLU A CA 1
ATOM 757 C C . GLU A 1 95 ? -6.290 7.265 5.633 1.00 98.62 95 GLU A C 1
ATOM 759 O O . GLU A 1 95 ? -5.511 8.095 5.162 1.00 98.62 95 GLU A O 1
ATOM 764 N N . VAL A 1 96 ? -6.491 6.072 5.061 1.00 98.75 96 VAL A N 1
ATOM 765 C CA . VAL A 1 96 ? -5.699 5.596 3.917 1.00 98.75 96 VAL A CA 1
ATOM 766 C C . VAL A 1 96 ? -5.926 6.471 2.685 1.00 98.75 96 VAL A C 1
ATOM 768 O O . VAL A 1 96 ? -4.964 6.861 2.028 1.00 98.75 96 VAL A O 1
ATOM 771 N N . ILE A 1 97 ? -7.177 6.819 2.367 1.00 98.69 97 ILE A N 1
ATOM 772 C CA . ILE A 1 97 ? -7.493 7.686 1.222 1.00 98.69 97 ILE A CA 1
ATO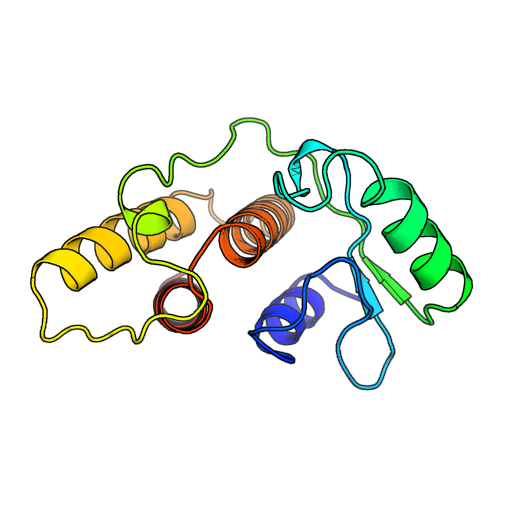M 773 C C . ILE A 1 97 ? -6.827 9.053 1.393 1.00 98.69 97 ILE A C 1
ATOM 775 O O . ILE A 1 97 ? -6.195 9.534 0.455 1.00 98.69 97 ILE A O 1
ATOM 779 N N . ASN A 1 98 ? -6.899 9.656 2.584 1.00 98.12 98 ASN A N 1
ATOM 780 C CA . ASN A 1 98 ? -6.254 10.942 2.851 1.00 98.12 98 ASN A CA 1
ATOM 781 C C . ASN A 1 98 ? -4.737 10.869 2.641 1.00 98.12 98 ASN A C 1
ATOM 783 O O . ASN A 1 98 ? -4.183 11.726 1.955 1.00 98.12 98 ASN A O 1
ATOM 787 N N . VAL A 1 99 ? -4.080 9.825 3.153 1.00 98.12 99 VAL A N 1
ATOM 788 C CA . VAL A 1 99 ? -2.647 9.578 2.930 1.00 98.12 99 VAL A CA 1
ATOM 789 C C . VAL A 1 99 ? -2.318 9.497 1.436 1.00 98.12 99 VAL A C 1
ATOM 791 O O . VAL A 1 99 ? -1.392 10.157 0.966 1.00 98.12 99 VAL A O 1
ATOM 794 N N . LEU A 1 100 ? -3.085 8.717 0.669 1.00 98.19 100 LEU A N 1
ATOM 795 C CA . LEU A 1 100 ? -2.836 8.527 -0.762 1.00 98.19 100 LEU A CA 1
ATOM 796 C C . LEU A 1 100 ? -3.114 9.794 -1.585 1.00 98.19 100 LEU A C 1
ATOM 798 O O . LEU A 1 100 ? -2.412 10.054 -2.562 1.00 98.19 100 LEU A O 1
ATOM 802 N N . LEU A 1 101 ? -4.117 10.594 -1.215 1.00 97.50 101 LEU A N 1
ATOM 803 C CA . LEU A 1 101 ? -4.454 11.847 -1.898 1.00 97.50 101 LEU A CA 1
ATOM 804 C C . LEU A 1 101 ? -3.488 12.992 -1.557 1.00 97.50 101 LEU A C 1
ATOM 806 O O . LEU A 1 101 ? -3.259 13.852 -2.401 1.00 97.50 101 LEU A O 1
ATOM 810 N N . GLN A 1 102 ? -2.869 12.983 -0.374 1.00 96.31 102 GLN A N 1
ATOM 811 C CA . GLN A 1 102 ? -1.912 14.015 0.046 1.00 96.31 102 GLN A CA 1
ATOM 812 C C . GLN A 1 102 ? -0.564 13.958 -0.683 1.00 96.31 102 GLN A C 1
ATOM 814 O O . GLN A 1 102 ? 0.186 14.935 -0.641 1.00 96.31 102 GLN A O 1
ATOM 819 N N . VAL A 1 103 ? -0.243 12.856 -1.371 1.00 96.56 103 VAL A N 1
ATOM 820 C CA . VAL A 1 103 ? 0.964 12.802 -2.205 1.00 96.56 103 VAL A CA 1
ATOM 821 C C . VAL A 1 103 ? 0.881 13.895 -3.281 1.00 96.56 103 VAL A C 1
ATOM 823 O O . VAL A 1 103 ? -0.122 13.926 -4.004 1.00 96.56 103 VAL A O 1
ATOM 826 N N . PRO A 1 104 ? 1.897 14.765 -3.439 1.00 94.75 104 PRO A N 1
ATOM 827 C CA . PRO A 1 104 ? 1.837 15.878 -4.383 1.00 94.75 104 PRO A CA 1
ATOM 828 C C . PRO A 1 104 ? 1.491 15.455 -5.817 1.00 94.75 104 PRO A C 1
ATOM 830 O O . PRO A 1 104 ? 1.874 14.377 -6.284 1.00 94.75 104 PRO A O 1
ATOM 833 N N . GLU A 1 105 ? 0.768 16.317 -6.532 1.00 92.00 105 GLU A N 1
ATOM 834 C CA . GLU A 1 105 ? 0.446 16.101 -7.944 1.00 92.00 105 GLU A CA 1
ATOM 835 C C . GLU A 1 105 ? 1.736 15.989 -8.777 1.00 92.00 105 GLU A C 1
ATOM 837 O O . GLU A 1 105 ? 2.760 16.594 -8.454 1.00 92.00 105 GLU A O 1
ATOM 842 N N . ASN A 1 106 ? 1.701 15.199 -9.852 1.00 91.62 106 ASN A N 1
ATOM 843 C CA . ASN A 1 106 ? 2.836 14.948 -10.751 1.00 91.62 106 ASN A CA 1
ATOM 844 C C . ASN A 1 106 ? 4.059 14.248 -10.116 1.00 91.62 106 ASN A C 1
ATOM 846 O O . ASN A 1 106 ? 5.027 13.972 -10.822 1.00 91.62 106 ASN A O 1
ATOM 850 N N . GLN A 1 107 ? 4.003 13.863 -8.836 1.00 95.19 107 GLN A N 1
ATOM 851 C CA . GLN A 1 107 ? 5.017 13.035 -8.172 1.00 95.19 107 GLN A CA 1
ATOM 852 C C . GLN A 1 107 ? 4.626 11.551 -8.200 1.00 95.19 107 GLN A C 1
ATOM 854 O O . GLN A 1 107 ? 4.326 10.932 -7.178 1.00 95.19 107 GLN A O 1
ATOM 859 N N . LEU A 1 108 ? 4.587 10.966 -9.401 1.00 96.00 108 LEU A N 1
ATOM 860 C CA . LEU A 1 108 ? 4.120 9.586 -9.584 1.00 96.00 108 LEU A CA 1
ATOM 861 C C . LEU A 1 108 ? 5.009 8.545 -8.889 1.00 96.00 108 LEU A C 1
ATOM 863 O O . LEU A 1 108 ? 4.483 7.547 -8.403 1.00 96.00 108 LEU A O 1
ATOM 867 N N . ASP A 1 109 ? 6.320 8.775 -8.800 1.00 96.56 109 ASP A N 1
ATOM 868 C CA . ASP A 1 109 ? 7.232 7.867 -8.090 1.00 96.56 109 ASP A CA 1
ATOM 869 C C . ASP A 1 109 ? 6.981 7.875 -6.573 1.00 96.56 109 ASP A C 1
ATOM 871 O O . ASP A 1 109 ? 6.953 6.816 -5.948 1.00 96.56 109 ASP A O 1
ATOM 875 N N . ASP A 1 110 ? 6.716 9.050 -5.983 1.00 96.94 110 ASP A N 1
ATOM 876 C CA . ASP A 1 110 ? 6.327 9.162 -4.568 1.00 96.94 110 ASP A CA 1
ATOM 877 C C . ASP A 1 110 ? 4.977 8.492 -4.309 1.00 96.94 110 ASP A C 1
ATOM 879 O O . ASP A 1 110 ? 4.784 7.827 -3.287 1.00 96.94 110 ASP A O 1
ATOM 883 N N . PHE A 1 111 ? 4.049 8.627 -5.259 1.00 97.88 111 PHE A N 1
ATOM 884 C CA . PHE A 1 111 ? 2.744 7.987 -5.173 1.00 97.88 111 PHE A CA 1
ATOM 885 C C . PHE A 1 111 ? 2.870 6.465 -5.239 1.00 97.88 111 PHE A C 1
ATOM 887 O O . PHE A 1 111 ? 2.273 5.770 -4.417 1.00 97.88 111 PHE A O 1
ATOM 894 N N . LEU A 1 112 ? 3.696 5.942 -6.151 1.00 98.25 112 LEU A N 1
ATOM 895 C CA . LEU A 1 112 ? 3.967 4.511 -6.252 1.00 98.25 112 LEU A CA 1
ATOM 896 C C . LEU A 1 112 ? 4.575 3.968 -4.955 1.00 98.25 112 LEU A C 1
ATOM 898 O O . LEU A 1 112 ? 4.063 2.987 -4.418 1.00 98.25 112 LEU A O 1
ATOM 902 N N . SER A 1 113 ? 5.621 4.609 -4.431 1.00 98.25 113 SER A N 1
ATOM 903 C CA . SER A 1 113 ? 6.258 4.189 -3.179 1.00 98.25 113 SER A CA 1
ATOM 904 C C . SER A 1 113 ? 5.288 4.227 -2.000 1.00 98.25 113 SER A C 1
ATOM 906 O O . SER A 1 113 ? 5.245 3.284 -1.209 1.00 98.25 113 SER A O 1
ATOM 908 N N . THR A 1 114 ? 4.452 5.264 -1.911 1.00 98.31 114 THR A N 1
ATOM 909 C CA . THR A 1 114 ? 3.410 5.358 -0.876 1.00 98.31 114 THR A CA 1
ATOM 910 C C . THR A 1 114 ? 2.425 4.194 -0.999 1.00 98.31 114 THR A C 1
ATOM 912 O O . THR A 1 114 ? 2.155 3.511 -0.014 1.00 98.31 114 THR A O 1
ATOM 915 N N . CYS A 1 115 ? 1.947 3.893 -2.211 1.00 98.38 115 CYS A N 1
ATOM 916 C CA . CYS A 1 115 ? 1.025 2.780 -2.444 1.00 98.38 115 CYS A CA 1
ATOM 917 C C . CYS A 1 115 ? 1.656 1.416 -2.129 1.00 98.38 115 CYS A C 1
ATOM 919 O O . CYS A 1 115 ? 0.993 0.556 -1.553 1.00 98.38 115 CYS A O 1
ATOM 921 N N . VAL A 1 116 ? 2.929 1.208 -2.476 1.00 98.44 116 VAL A N 1
ATOM 922 C CA . VAL A 1 116 ? 3.669 -0.025 -2.164 1.00 98.44 116 VAL A CA 1
ATOM 923 C C . VAL A 1 116 ? 3.798 -0.210 -0.654 1.00 98.44 116 VAL A C 1
ATOM 925 O O . VAL A 1 116 ? 3.508 -1.294 -0.143 1.00 98.44 116 VAL A O 1
ATOM 928 N N . PHE A 1 117 ? 4.162 0.851 0.069 1.00 98.25 117 PHE A N 1
ATOM 929 C CA . PHE A 1 117 ? 4.229 0.829 1.528 1.00 98.25 117 PHE A CA 1
ATOM 930 C C . PHE A 1 117 ? 2.864 0.520 2.154 1.00 98.25 117 PHE A C 1
ATOM 932 O O . PHE A 1 117 ? 2.764 -0.358 3.015 1.00 98.25 117 PHE A O 1
ATOM 939 N N . SER A 1 118 ? 1.799 1.185 1.697 1.00 98.25 118 SER A N 1
ATOM 940 C CA . SER A 1 118 ? 0.435 0.935 2.169 1.00 98.25 118 SER A CA 1
ATOM 941 C C . SER A 1 118 ? -0.010 -0.502 1.886 1.00 98.25 118 SER A C 1
ATOM 943 O O . SER A 1 118 ? -0.483 -1.173 2.799 1.00 98.25 118 SER A O 1
ATOM 945 N N . ARG A 1 119 ? 0.205 -1.028 0.672 1.00 98.31 119 ARG A N 1
ATOM 946 C CA . ARG A 1 119 ? -0.149 -2.413 0.318 1.00 98.31 119 ARG A CA 1
ATOM 947 C C . ARG A 1 119 ? 0.529 -3.428 1.230 1.00 98.31 119 ARG A C 1
ATOM 949 O O . ARG A 1 119 ? -0.108 -4.382 1.662 1.00 98.31 119 ARG A O 1
ATOM 956 N N . ALA A 1 120 ? 1.818 -3.245 1.510 1.00 97.00 120 ALA A N 1
ATOM 957 C CA . ALA A 1 120 ? 2.569 -4.180 2.339 1.00 97.00 120 ALA A CA 1
ATOM 958 C C . ALA A 1 120 ? 2.034 -4.237 3.783 1.00 97.00 120 ALA A C 1
ATOM 960 O O . ALA A 1 120 ? 2.074 -5.295 4.413 1.00 97.00 120 ALA A O 1
ATOM 961 N N . ASN A 1 121 ? 1.513 -3.124 4.303 1.00 97.12 121 ASN A N 1
ATOM 962 C CA . ASN A 1 121 ? 1.187 -2.96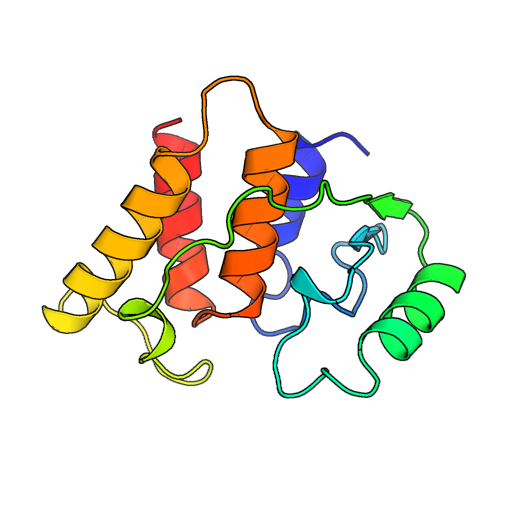3 5.720 1.00 97.12 121 ASN A CA 1
ATOM 963 C C . ASN A 1 121 ? -0.310 -3.027 6.055 1.00 97.12 121 ASN A C 1
ATOM 965 O O . ASN A 1 121 ? -0.652 -3.001 7.234 1.00 97.12 121 ASN A O 1
ATOM 969 N N . LEU A 1 122 ? -1.196 -3.104 5.062 1.00 98.38 122 LEU A N 1
ATOM 970 C CA . LEU A 1 122 ? -2.643 -3.034 5.269 1.00 98.38 122 LEU A CA 1
ATOM 971 C C . LEU A 1 122 ? -3.358 -4.325 4.880 1.00 98.38 122 LEU A C 1
ATOM 973 O O . LEU A 1 122 ? -2.834 -5.168 4.150 1.00 98.38 122 LEU A O 1
ATOM 977 N N . ASN A 1 123 ? -4.598 -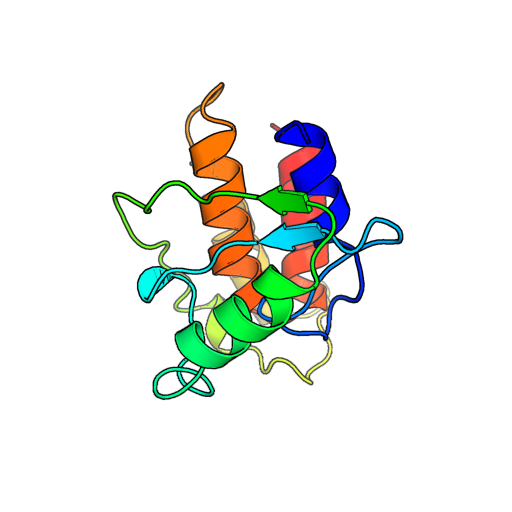4.445 5.350 1.00 98.62 123 ASN A N 1
ATOM 978 C CA . ASN A 1 123 ? -5.543 -5.426 4.841 1.00 98.62 123 ASN A CA 1
ATOM 979 C C . ASN A 1 123 ? -5.721 -5.268 3.311 1.00 98.62 123 ASN A C 1
ATOM 981 O O . ASN A 1 123 ? -5.899 -4.142 2.832 1.00 98.62 123 ASN A O 1
ATOM 985 N N . PRO A 1 124 ? -5.695 -6.365 2.532 1.00 98.56 124 PRO A N 1
ATOM 986 C CA . PRO A 1 124 ? -5.695 -6.303 1.072 1.00 98.56 124 PRO A CA 1
ATOM 987 C C . PRO A 1 124 ? -6.997 -5.746 0.484 1.00 98.56 124 PRO A C 1
ATOM 989 O O . PRO A 1 124 ? -6.949 -5.052 -0.531 1.00 98.56 124 PRO A O 1
ATOM 992 N N . GLN A 1 125 ? -8.151 -6.008 1.105 1.00 98.75 125 GLN A N 1
ATOM 993 C CA . GLN A 1 125 ? -9.441 -5.483 0.649 1.00 98.75 125 GLN A CA 1
ATOM 994 C C . GLN A 1 125 ? -9.545 -3.975 0.930 1.00 98.75 125 GLN A C 1
ATOM 996 O O . GLN A 1 125 ? -9.910 -3.206 0.038 1.00 98.75 125 GLN A O 1
ATOM 1001 N N . LEU A 1 126 ? -9.148 -3.546 2.136 1.00 98.81 126 LEU A N 1
ATOM 1002 C CA . LEU A 1 126 ? -9.067 -2.132 2.517 1.00 98.81 126 LEU A CA 1
ATOM 1003 C C . LEU A 1 126 ? -8.128 -1.356 1.583 1.00 98.81 126 LEU A C 1
ATOM 1005 O O . LEU A 1 126 ? -8.518 -0.313 1.056 1.00 98.81 126 LEU A O 1
ATOM 1009 N N . PHE A 1 127 ? -6.911 -1.868 1.359 1.00 98.81 127 PHE A N 1
ATOM 1010 C CA . PHE A 1 127 ? -5.948 -1.246 0.451 1.00 98.81 127 PHE A CA 1
ATOM 1011 C C . PHE A 1 127 ? -6.525 -1.126 -0.958 1.00 98.81 127 PHE A C 1
ATOM 1013 O O . PHE A 1 127 ? -6.501 -0.035 -1.515 1.00 98.81 127 PHE A O 1
ATOM 1020 N N . ASN A 1 128 ? -7.073 -2.212 -1.512 1.00 98.69 128 ASN A N 1
ATOM 1021 C CA . ASN A 1 128 ? -7.615 -2.226 -2.870 1.00 98.69 128 ASN A CA 1
ATOM 1022 C C . ASN A 1 128 ? -8.711 -1.161 -3.043 1.00 98.69 128 ASN A C 1
ATOM 1024 O O . ASN A 1 128 ? -8.609 -0.327 -3.939 1.00 98.69 128 ASN A O 1
ATOM 1028 N N . TYR A 1 129 ? -9.679 -1.101 -2.119 1.00 98.81 129 TYR A N 1
ATOM 1029 C CA . TYR A 1 129 ? -10.722 -0.074 -2.136 1.00 98.81 129 TYR A CA 1
ATOM 1030 C C . TYR A 1 129 ? -10.144 1.350 -2.110 1.00 98.81 129 TYR A C 1
ATOM 1032 O O . TYR A 1 129 ? -10.445 2.162 -2.986 1.00 98.81 129 TYR A O 1
ATOM 1040 N N . CYS A 1 130 ? -9.287 1.658 -1.132 1.00 98.81 130 CYS A N 1
ATOM 1041 C CA . CYS A 1 130 ? -8.739 3.007 -0.965 1.00 98.81 130 CYS A CA 1
ATOM 1042 C C . CYS A 1 130 ? -7.844 3.412 -2.140 1.00 98.81 130 CYS A C 1
ATOM 1044 O O . CYS A 1 130 ? -7.864 4.561 -2.577 1.00 98.81 130 CYS A O 1
ATOM 1046 N N . TYR A 1 131 ? -7.083 2.457 -2.668 1.00 98.81 131 TYR A N 1
ATOM 1047 C CA . TYR A 1 131 ? -6.222 2.643 -3.822 1.00 98.81 131 TYR A CA 1
ATOM 1048 C C . TYR A 1 131 ? -7.028 2.933 -5.092 1.00 98.81 131 TYR A C 1
ATOM 1050 O O . TYR A 1 131 ? -6.702 3.875 -5.813 1.00 98.81 131 TYR A O 1
ATOM 1058 N N . SER A 1 132 ? -8.122 2.202 -5.338 1.00 98.75 132 SER A N 1
ATOM 1059 C CA . SER A 1 132 ? -9.039 2.491 -6.446 1.00 98.75 132 SER A CA 1
ATOM 1060 C C . SER A 1 132 ? -9.641 3.892 -6.345 1.00 98.75 132 SER A C 1
ATOM 1062 O O . SER A 1 132 ? -9.631 4.620 -7.335 1.00 98.75 132 SER A O 1
ATOM 1064 N N . VAL A 1 133 ? -10.106 4.300 -5.158 1.00 98.69 133 VAL A N 1
ATOM 1065 C CA . VAL A 1 133 ? -10.621 5.661 -4.931 1.00 98.69 133 VAL A CA 1
ATOM 1066 C C . VAL A 1 133 ? -9.531 6.694 -5.227 1.00 98.69 133 VAL A C 1
ATOM 1068 O O . VAL A 1 133 ? -9.757 7.619 -6.003 1.00 98.69 133 VAL A O 1
ATOM 1071 N N . ALA A 1 134 ? -8.321 6.518 -4.693 1.00 98.31 134 ALA A N 1
ATOM 1072 C CA . ALA A 1 134 ? -7.221 7.443 -4.949 1.00 98.31 134 ALA A CA 1
ATOM 1073 C C . ALA A 1 134 ? -6.898 7.566 -6.449 1.00 98.31 134 ALA A C 1
ATOM 1075 O O . ALA A 1 134 ? -6.724 8.673 -6.941 1.00 98.31 134 ALA A O 1
ATOM 1076 N N . LEU A 1 135 ? -6.873 6.463 -7.205 1.00 97.44 135 LEU A N 1
ATOM 1077 C CA . LEU A 1 135 ? -6.634 6.506 -8.653 1.00 97.44 135 LEU A CA 1
ATOM 1078 C C . LEU A 1 135 ? -7.740 7.225 -9.442 1.00 97.44 135 LEU A C 1
ATOM 1080 O O . LEU A 1 135 ? -7.452 7.791 -10.491 1.00 97.44 135 LEU A O 1
ATOM 1084 N N . MET A 1 136 ? -8.991 7.183 -8.977 1.00 97.88 136 MET A N 1
ATOM 1085 C CA . MET A 1 136 ? -10.125 7.829 -9.652 1.00 97.88 136 MET A CA 1
ATOM 1086 C C . MET A 1 136 ? -10.200 9.342 -9.412 1.00 97.88 136 MET A C 1
ATOM 1088 O O . MET A 1 136 ? -10.849 10.042 -10.187 1.00 97.88 136 MET A O 1
ATOM 1092 N N . HIS A 1 137 ? -9.580 9.833 -8.337 1.00 96.75 137 HIS A N 1
ATOM 1093 C CA . HIS A 1 137 ? -9.712 11.218 -7.874 1.00 96.75 137 HIS A CA 1
ATOM 1094 C C . HIS A 1 137 ? -8.409 12.036 -7.935 1.00 96.75 137 HIS A C 1
ATOM 1096 O O . HIS A 1 137 ? -8.430 13.205 -7.549 1.00 96.75 137 HIS A O 1
ATOM 1102 N N . ARG A 1 138 ? -7.298 11.441 -8.387 1.00 90.50 138 ARG A N 1
ATOM 1103 C CA . ARG A 1 138 ? -5.991 12.100 -8.561 1.00 90.50 138 ARG A CA 1
ATOM 1104 C C . ARG A 1 138 ? -5.742 12.576 -9.986 1.00 90.50 138 ARG A C 1
ATOM 1106 O O . ARG A 1 138 ? -6.319 11.985 -10.925 1.00 90.50 138 ARG A O 1
#

Sequence (138 aa):
MNVKESLKLLFDRPSEPLITPKGDQRALFHLTEQFLTEEYANNGIELNNRFGNDASVVIPLKNLSQVPDLTISRQLPKDADFSLFLPRHQEMASEVINVLLQVPENQLDDFLSTCVFSRANLNPQLFNYCYSVALMHR

pLDDT: mean 96.3, std 2.68, range [81.5, 98.81]

Foldseek 3Di:
DDLVVLLVQCLFPLLDALLWATDPQSEHEQDDCLLADPVCNPCSNVSSVVNVVVGNHYDYADDAPDQQDQPLQLVADQPDDADPVDVSSVVSLVSLLCSLQPPDPPPSRNSSNNLSSDSNRGHSVSSVVSSVVSVVPD

Radius of gyration: 14.41 Å; chains: 1; bounding box: 39×31×31 Å